Protein AF-A0A7Y5BUB5-F1 (afdb_monomer)

Mean predicted aligned error: 8.86 Å

Nearest PDB structures (foldseek):
  8tn6-assembly1_C  TM=5.078E-01  e=1.560E+00  synthetic construct
  8tn1-assembly1_B  TM=5.077E-01  e=3.309E+00  synthetic construct
  7jh6-assembly4_D  TM=3.419E-01  e=2.005E+00  synthetic construct

Radius of gyration: 22.98 Å; Cα contacts (8 Å, |Δi|>4): 94; chains: 1; bounding box: 42×42×95 Å

Sequence (172 aa):
MSSQPKKLNINKVNLLLDIAVFIAFLFAMDPRSTGIAIHEWLSIAFGAAMIVHLLLHWKWIVTVTTRFFRKIAAKARLNYVLNVLFFIDMTLVIFTGIMISEAALPALGIRLQENFTWRFLHSFTADFSVVILGLHTALHWKWIVDSFKRYLIQPLMPARRMPVTVQKEVQS

Secondary structure (DSSP, 8-state):
---------HHHHHHHHHHHHHHHHHHHT-HHHH-HHHHHHHHHHHHHHHHHHHHHTHHHHHHHHHHHTS---HHHHHHHHHHHHHHHHHHHHHHHHHHT-SSHHHHTT------HHHHHHHHHHHHHHHHHHHHHHHHHHHHHHHHHIIIIIGGGSPP----------S--

Foldseek 3Di:
DDDDPDDDDVVVVLLVLVVVLVVLLVVLLCCVVQPQQRNLVSLVVSVVSVVVNCVSCVVVLVVLVVCCPDDDDPLSVVLNVLVVVLVVLSVQLSVLSVQQRPHPCVVVVHDHDDDPVSVVSNVVSSVVNVVSVVVNCVSCVVVNVVCCCVPPVVVVDDPPPDPPDDPDDDDD

Solvent-accessible surface area (backbone atoms only — not comparable to full-atom values): 10062 Å² total; per-residue (Å²): 134,85,80,73,78,80,80,77,58,63,71,60,52,51,52,51,49,53,52,52,53,52,53,51,48,57,55,44,75,35,40,84,84,57,33,65,59,51,26,46,51,48,42,53,55,48,49,53,50,49,53,53,52,49,62,77,42,39,70,56,53,54,54,53,58,64,46,65,84,43,101,64,58,70,68,60,52,51,55,47,53,53,52,52,52,45,54,52,36,54,50,48,25,50,52,26,45,63,54,52,44,82,46,57,41,48,73,72,73,44,85,69,83,65,49,71,68,41,54,50,50,20,52,53,29,48,58,48,43,55,54,47,50,50,51,53,48,62,77,43,40,70,59,52,54,54,48,46,45,62,70,60,47,52,79,72,48,79,78,80,77,74,80,80,78,81,91,79,87,89,85,130

pLDDT: mean 84.91, std 12.35, range [44.0, 97.88]

Structure (mmCIF, N/CA/C/O backbone):
data_AF-A0A7Y5BUB5-F1
#
_entry.id   AF-A0A7Y5BUB5-F1
#
loop_
_atom_site.group_PDB
_atom_site.id
_atom_site.type_symbol
_atom_site.label_atom_id
_atom_site.label_alt_id
_atom_site.label_comp_id
_atom_site.label_asym_id
_atom_site.label_entity_id
_atom_site.label_seq_id
_atom_site.pdbx_PDB_ins_code
_atom_site.Cartn_x
_atom_site.Cartn_y
_atom_site.Cartn_z
_atom_site.occupancy
_atom_site.B_iso_or_equiv
_atom_site.auth_seq_id
_atom_site.auth_comp_id
_atom_site.auth_asym_id
_atom_site.auth_atom_id
_atom_site.pdbx_PDB_model_num
ATOM 1 N N . MET A 1 1 ? 15.201 -33.162 26.351 1.00 49.72 1 MET A N 1
ATOM 2 C CA . MET A 1 1 ? 14.730 -31.768 26.521 1.00 49.72 1 MET A CA 1
ATOM 3 C C . MET A 1 1 ? 13.962 -31.359 25.274 1.00 49.72 1 MET A C 1
ATOM 5 O O . MET A 1 1 ? 14.582 -31.077 24.260 1.00 49.72 1 MET A O 1
ATOM 9 N N . SER A 1 2 ? 12.629 -31.393 25.305 1.00 52.19 2 SER A N 1
ATOM 10 C CA . SER A 1 2 ? 11.803 -30.874 24.209 1.00 52.19 2 SER A CA 1
ATOM 11 C C . SER A 1 2 ? 11.741 -29.349 24.316 1.00 52.19 2 SER A C 1
ATOM 13 O O . SER A 1 2 ? 11.100 -28.821 25.229 1.00 52.19 2 SER A O 1
ATOM 15 N N . SER A 1 3 ? 12.420 -28.632 23.423 1.00 57.53 3 SER A N 1
ATOM 16 C CA . SER A 1 3 ? 12.234 -27.192 23.263 1.00 57.53 3 SER A CA 1
ATOM 17 C C . SER A 1 3 ? 10.815 -26.948 22.748 1.00 57.53 3 SER A C 1
ATOM 19 O O . SER A 1 3 ? 10.502 -27.189 21.586 1.00 57.53 3 SER A O 1
ATOM 21 N N . GLN A 1 4 ? 9.921 -26.509 23.634 1.00 54.28 4 GLN A N 1
ATOM 22 C CA . GLN A 1 4 ? 8.598 -26.045 23.224 1.00 54.28 4 GLN A CA 1
ATOM 23 C C . GLN A 1 4 ? 8.790 -24.881 22.236 1.00 54.28 4 GLN A C 1
ATOM 25 O O . GLN A 1 4 ? 9.484 -23.916 22.580 1.00 54.28 4 GLN A O 1
ATOM 30 N N . PRO A 1 5 ? 8.233 -24.949 21.013 1.00 59.53 5 PRO A N 1
ATOM 31 C CA . PRO A 1 5 ? 8.406 -23.888 20.036 1.00 59.53 5 PRO A CA 1
ATOM 32 C C . PRO A 1 5 ? 7.829 -22.590 20.605 1.00 59.53 5 PRO A C 1
ATOM 34 O O . PRO A 1 5 ? 6.698 -22.540 21.093 1.00 59.53 5 PRO A O 1
ATOM 37 N N . LYS A 1 6 ? 8.632 -21.525 20.575 1.00 68.75 6 LYS A N 1
ATOM 38 C CA . LYS A 1 6 ? 8.256 -20.208 21.093 1.00 68.75 6 LYS A CA 1
ATOM 39 C C . LYS A 1 6 ? 6.987 -19.729 20.381 1.00 68.75 6 LYS A C 1
ATOM 41 O O . LYS A 1 6 ? 7.024 -19.399 19.198 1.00 68.75 6 LYS A O 1
ATOM 46 N N . LYS A 1 7 ? 5.863 -19.674 21.104 1.00 70.50 7 LYS A N 1
ATOM 47 C CA . LYS A 1 7 ? 4.576 -19.216 20.564 1.00 70.50 7 LYS A CA 1
ATOM 48 C C . LYS A 1 7 ? 4.707 -17.764 20.092 1.00 70.50 7 LYS A C 1
ATOM 50 O O . LYS A 1 7 ? 4.970 -16.866 20.894 1.00 70.50 7 LYS A O 1
ATOM 55 N N . LEU A 1 8 ? 4.550 -17.537 18.790 1.00 77.19 8 LEU A N 1
ATOM 56 C CA . LEU A 1 8 ? 4.627 -16.204 18.195 1.00 77.19 8 LEU A CA 1
ATOM 57 C C . LEU A 1 8 ? 3.476 -15.328 18.708 1.00 77.19 8 LEU A C 1
ATOM 59 O O . LEU A 1 8 ? 2.326 -15.762 18.794 1.00 77.19 8 LEU A O 1
ATOM 63 N N . ASN A 1 9 ? 3.784 -14.078 19.054 1.00 85.00 9 ASN A N 1
ATOM 64 C CA . ASN A 1 9 ? 2.764 -13.108 19.437 1.00 85.00 9 ASN A CA 1
ATOM 65 C C . ASN A 1 9 ? 2.161 -12.501 18.166 1.00 85.00 9 ASN A C 1
ATOM 67 O O . ASN A 1 9 ? 2.762 -11.611 17.567 1.00 85.00 9 ASN A O 1
ATOM 71 N N . ILE A 1 10 ? 0.983 -12.985 17.774 1.00 83.88 10 ILE A N 1
ATOM 72 C CA . ILE A 1 10 ? 0.328 -12.623 16.510 1.00 83.88 10 ILE A CA 1
ATOM 73 C C . ILE A 1 10 ? 0.141 -11.107 16.339 1.00 83.88 10 ILE A C 1
ATOM 75 O O . ILE A 1 10 ? 0.371 -10.582 15.261 1.00 83.88 10 ILE A O 1
ATOM 79 N N . ASN A 1 11 ? -0.153 -10.373 17.417 1.00 82.94 11 ASN A N 1
ATOM 80 C CA . ASN A 1 11 ? -0.333 -8.920 17.345 1.00 82.94 11 ASN A CA 1
ATOM 81 C C . ASN A 1 11 ? 0.983 -8.188 17.054 1.00 82.94 11 ASN A C 1
ATOM 83 O O . ASN A 1 11 ? 0.976 -7.164 16.381 1.00 82.94 11 ASN A O 1
ATOM 87 N N . LYS A 1 12 ? 2.115 -8.713 17.546 1.00 82.88 12 LYS A N 1
ATOM 88 C CA . LYS A 1 12 ? 3.441 -8.172 17.211 1.00 82.88 12 LYS A CA 1
ATOM 89 C C . LYS A 1 12 ? 3.811 -8.468 15.761 1.00 82.88 12 LYS A C 1
ATOM 91 O O . LYS A 1 12 ? 4.390 -7.607 15.115 1.00 82.88 12 LYS A O 1
ATOM 96 N N . VAL A 1 13 ? 3.481 -9.666 15.273 1.00 85.88 13 VAL A N 1
ATOM 97 C CA . VAL A 1 13 ? 3.705 -10.048 13.871 1.00 85.88 13 VAL A CA 1
ATOM 98 C C . VAL A 1 13 ? 2.896 -9.144 12.946 1.00 85.88 13 VAL A C 1
ATOM 100 O O . VAL A 1 13 ? 3.474 -8.582 12.025 1.00 85.88 13 VAL A O 1
ATOM 103 N N . ASN A 1 14 ? 1.612 -8.929 13.240 1.00 84.31 14 ASN A N 1
ATOM 104 C CA . ASN A 1 14 ? 0.758 -8.036 12.458 1.00 84.31 14 ASN A CA 1
ATOM 105 C C . ASN A 1 14 ? 1.303 -6.603 12.457 1.00 84.31 14 ASN A C 1
ATOM 107 O O . ASN A 1 14 ? 1.494 -6.039 11.393 1.00 84.31 14 ASN A O 1
ATOM 111 N N . LEU A 1 15 ? 1.666 -6.053 13.623 1.00 85.75 15 LEU A N 1
ATOM 112 C CA . LEU A 1 15 ? 2.242 -4.705 13.696 1.00 85.75 15 LEU A CA 1
ATOM 113 C C . LEU A 1 15 ? 3.549 -4.579 12.895 1.00 85.75 15 LEU A C 1
ATOM 115 O O . LEU A 1 15 ? 3.769 -3.569 12.235 1.00 85.75 15 LEU A O 1
ATOM 119 N N . LEU A 1 16 ? 4.428 -5.584 12.961 1.00 87.69 16 LEU A N 1
ATOM 120 C CA . LEU A 1 16 ? 5.672 -5.583 12.190 1.00 87.69 16 LEU A CA 1
ATOM 121 C C . LEU A 1 16 ? 5.392 -5.656 10.686 1.00 87.69 16 LEU A C 1
ATOM 123 O O . LEU A 1 16 ? 6.048 -4.963 9.914 1.00 87.69 16 LEU A O 1
ATOM 127 N N . LEU A 1 17 ? 4.422 -6.477 10.286 1.00 88.62 17 LEU A N 1
ATOM 128 C CA . LEU A 1 17 ? 3.989 -6.599 8.901 1.00 88.62 17 LEU A CA 1
ATOM 129 C C . LEU A 1 17 ? 3.387 -5.281 8.397 1.00 88.62 17 LEU A C 1
ATOM 131 O O . LEU A 1 17 ? 3.757 -4.844 7.315 1.00 88.62 17 LEU A O 1
ATOM 135 N N . ASP A 1 18 ? 2.561 -4.603 9.195 1.00 88.31 18 ASP A N 1
ATOM 136 C CA . ASP A 1 18 ? 1.988 -3.294 8.858 1.00 88.31 18 ASP A CA 1
ATOM 137 C C . ASP A 1 18 ? 3.084 -2.239 8.652 1.00 88.31 18 ASP A C 1
ATOM 139 O O . ASP A 1 18 ? 3.059 -1.494 7.673 1.00 88.31 18 ASP A O 1
ATOM 143 N N . ILE A 1 19 ? 4.090 -2.207 9.535 1.00 90.12 19 ILE A N 1
ATOM 144 C CA . ILE A 1 19 ? 5.250 -1.312 9.405 1.00 90.12 19 ILE A CA 1
ATOM 145 C C . ILE A 1 19 ? 6.052 -1.644 8.141 1.00 90.12 19 ILE A C 1
ATOM 147 O O . ILE A 1 19 ? 6.435 -0.736 7.405 1.00 90.12 19 ILE A O 1
ATOM 151 N N . ALA A 1 20 ? 6.303 -2.927 7.874 1.00 91.44 20 ALA A N 1
ATOM 152 C CA . ALA A 1 20 ? 7.052 -3.358 6.698 1.00 91.44 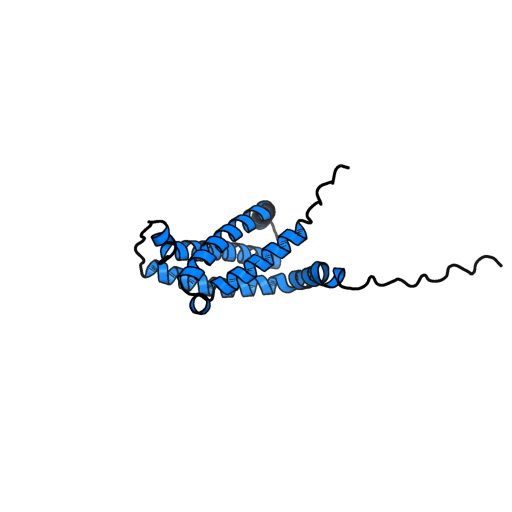20 ALA A CA 1
ATOM 153 C C . ALA A 1 20 ? 6.322 -2.999 5.395 1.00 91.44 20 ALA A C 1
ATOM 155 O O . ALA A 1 20 ? 6.941 -2.456 4.483 1.00 91.44 20 ALA A O 1
ATOM 156 N N . VAL A 1 21 ? 5.008 -3.241 5.327 1.00 91.00 21 VAL A N 1
ATOM 157 C CA . VAL A 1 21 ? 4.155 -2.874 4.187 1.00 91.00 21 VAL A CA 1
ATOM 158 C C . VAL A 1 21 ? 4.132 -1.358 4.000 1.00 91.00 21 VAL A C 1
ATOM 160 O O . VAL A 1 21 ? 4.280 -0.889 2.875 1.00 91.00 21 VAL A O 1
ATOM 163 N N . PHE A 1 22 ? 4.023 -0.582 5.081 1.00 91.94 22 PHE A N 1
ATOM 164 C CA . PHE A 1 22 ? 4.057 0.880 5.012 1.00 91.94 22 PHE A CA 1
ATOM 165 C C . PHE A 1 22 ? 5.391 1.404 4.467 1.00 91.94 22 PHE A C 1
ATOM 167 O O . PHE A 1 22 ? 5.405 2.236 3.566 1.00 91.94 22 PHE A O 1
ATOM 174 N N . ILE A 1 23 ? 6.521 0.889 4.958 1.00 92.50 23 ILE A N 1
ATOM 175 C CA . ILE A 1 23 ? 7.846 1.277 4.457 1.00 92.50 23 ILE A CA 1
ATOM 176 C C . ILE A 1 23 ? 8.002 0.879 2.985 1.00 92.50 23 ILE A C 1
ATOM 178 O O . ILE A 1 23 ? 8.435 1.698 2.178 1.00 92.50 23 ILE A O 1
ATOM 182 N N . ALA A 1 24 ? 7.620 -0.347 2.618 1.00 91.62 24 ALA A N 1
ATOM 183 C CA . ALA A 1 24 ? 7.681 -0.814 1.236 1.00 91.62 24 ALA A CA 1
ATOM 184 C C . ALA A 1 24 ? 6.839 0.063 0.295 1.00 91.62 24 ALA A C 1
ATOM 186 O O . ALA A 1 24 ? 7.304 0.396 -0.791 1.00 91.62 24 ALA A O 1
ATOM 187 N N . PHE A 1 25 ? 5.654 0.496 0.735 1.00 93.12 25 PHE A N 1
ATOM 188 C CA . PHE A 1 25 ? 4.817 1.442 -0.001 1.00 93.12 25 PHE A CA 1
ATOM 189 C C . PHE A 1 25 ? 5.540 2.772 -0.254 1.00 93.12 25 PHE A C 1
ATOM 191 O O . PHE A 1 25 ? 5.534 3.258 -1.381 1.00 93.12 25 PHE A O 1
ATOM 198 N N . LEU A 1 26 ? 6.206 3.344 0.757 1.00 93.12 26 LEU A N 1
ATOM 199 C CA . LEU A 1 26 ? 6.936 4.609 0.597 1.00 93.12 26 LEU A CA 1
ATOM 200 C C . LEU A 1 26 ? 8.042 4.510 -0.459 1.00 93.12 26 LEU A C 1
ATOM 202 O O . LEU A 1 26 ? 8.180 5.410 -1.280 1.00 93.12 26 LEU A O 1
ATOM 206 N N . PHE A 1 27 ? 8.800 3.410 -0.467 1.00 92.75 27 PHE A N 1
ATOM 207 C CA . PHE A 1 27 ? 9.820 3.179 -1.492 1.00 92.75 27 PHE A CA 1
ATOM 208 C C . PHE A 1 27 ? 9.209 2.915 -2.874 1.00 92.75 27 PHE A C 1
ATOM 210 O O . PHE A 1 27 ? 9.739 3.393 -3.874 1.00 92.75 27 PHE A O 1
ATOM 217 N N . ALA A 1 28 ? 8.087 2.192 -2.943 1.00 92.12 28 ALA A N 1
ATOM 218 C CA . ALA A 1 28 ? 7.387 1.940 -4.199 1.00 92.12 28 ALA A CA 1
ATOM 219 C C . ALA A 1 28 ? 6.834 3.234 -4.824 1.00 92.12 28 ALA A C 1
ATOM 221 O O . ALA A 1 28 ? 6.831 3.359 -6.045 1.00 92.12 28 ALA A O 1
ATOM 222 N N . MET A 1 29 ? 6.438 4.215 -4.009 1.00 92.88 29 MET A N 1
ATOM 223 C CA . MET A 1 29 ? 5.920 5.512 -4.467 1.00 92.88 29 MET A CA 1
ATOM 224 C C . MET A 1 29 ? 6.999 6.501 -4.939 1.00 92.88 29 MET A C 1
ATOM 226 O O . MET A 1 29 ? 6.658 7.576 -5.427 1.00 92.88 29 MET A O 1
ATOM 230 N N . ASP A 1 30 ? 8.286 6.150 -4.852 1.00 92.56 30 ASP A N 1
ATOM 231 C CA . ASP A 1 30 ? 9.387 6.959 -5.386 1.00 92.56 30 ASP A CA 1
ATOM 232 C C . ASP A 1 30 ? 10.226 6.186 -6.428 1.00 92.56 30 ASP A C 1
ATOM 234 O O . ASP A 1 30 ? 11.370 5.777 -6.175 1.00 92.56 30 ASP A O 1
ATOM 238 N N . PRO A 1 31 ? 9.679 5.980 -7.643 1.00 89.44 31 PRO A N 1
ATOM 239 C CA . PRO A 1 31 ? 10.398 5.324 -8.733 1.00 89.44 31 PRO A CA 1
ATOM 240 C C . PRO A 1 31 ? 11.599 6.134 -9.238 1.00 89.44 31 PRO A C 1
ATOM 242 O O . PRO A 1 31 ? 12.486 5.566 -9.872 1.00 89.44 31 PRO A O 1
ATOM 245 N N . ARG A 1 32 ? 11.670 7.447 -8.969 1.00 89.31 32 ARG A N 1
ATOM 246 C CA . ARG A 1 32 ? 12.805 8.280 -9.404 1.00 89.31 32 ARG A CA 1
ATOM 247 C C . ARG A 1 32 ? 14.054 7.978 -8.590 1.00 89.31 32 ARG A C 1
ATOM 249 O O . ARG A 1 32 ? 15.140 7.928 -9.157 1.00 89.31 32 ARG A O 1
ATOM 256 N N . SER A 1 33 ? 13.889 7.752 -7.290 1.00 88.31 33 SER A N 1
ATOM 257 C CA . SER A 1 33 ? 14.998 7.392 -6.405 1.00 88.31 33 SER A CA 1
ATOM 258 C C . SER A 1 33 ? 15.377 5.915 -6.496 1.00 88.31 33 SER A C 1
ATOM 260 O O . SER A 1 33 ? 16.548 5.577 -6.347 1.00 88.31 33 SER A O 1
ATOM 262 N N . THR A 1 34 ? 14.410 5.024 -6.737 1.00 90.19 34 THR A N 1
ATOM 263 C CA . THR A 1 34 ? 14.658 3.570 -6.801 1.00 90.19 34 THR A CA 1
ATOM 264 C C . THR A 1 34 ? 15.047 3.077 -8.197 1.00 90.19 34 THR A C 1
ATOM 266 O O . THR A 1 34 ? 15.788 2.105 -8.317 1.00 90.19 34 THR A O 1
ATOM 269 N N . GLY A 1 35 ? 14.603 3.753 -9.258 1.00 93.38 35 GLY A N 1
ATOM 270 C CA . GLY A 1 35 ? 14.738 3.300 -10.641 1.00 93.38 35 GLY A CA 1
ATOM 271 C C . GLY A 1 35 ? 13.644 2.305 -11.046 1.00 93.38 35 GLY A C 1
ATOM 272 O O . GLY A 1 35 ? 13.134 1.543 -10.227 1.00 93.38 35 GLY A O 1
ATOM 273 N N . ILE A 1 36 ? 13.303 2.288 -12.340 1.00 92.19 36 ILE A N 1
ATOM 274 C CA . ILE A 1 36 ? 12.142 1.555 -12.890 1.00 92.19 36 ILE A CA 1
ATOM 275 C C . ILE A 1 36 ? 12.203 0.056 -12.570 1.00 92.19 36 ILE A C 1
ATOM 277 O O . ILE A 1 36 ? 11.244 -0.509 -12.052 1.00 92.19 36 ILE A O 1
ATOM 281 N N . ALA A 1 37 ? 13.353 -0.587 -12.793 1.00 93.06 37 ALA A N 1
ATOM 282 C CA . ALA A 1 37 ? 13.493 -2.020 -12.540 1.00 93.06 37 ALA A CA 1
ATOM 283 C C . ALA A 1 37 ? 13.269 -2.383 -11.061 1.00 93.06 37 ALA A C 1
ATOM 285 O O . ALA A 1 37 ? 12.570 -3.349 -10.761 1.00 93.06 37 ALA A O 1
ATOM 286 N N . ILE A 1 38 ? 13.835 -1.606 -10.129 1.00 93.94 38 ILE A N 1
ATOM 287 C CA . ILE A 1 38 ? 13.659 -1.850 -8.691 1.00 93.94 38 ILE A CA 1
ATOM 288 C C . ILE A 1 38 ? 12.216 -1.562 -8.286 1.00 93.94 38 ILE A C 1
ATOM 290 O O . ILE A 1 38 ? 11.634 -2.368 -7.566 1.00 93.94 38 ILE A O 1
ATOM 294 N N . HIS A 1 39 ? 11.627 -0.466 -8.772 1.00 95.31 39 HIS A N 1
ATOM 295 C CA . HIS A 1 39 ? 10.228 -0.125 -8.530 1.00 95.31 39 HIS A CA 1
ATOM 296 C C . HIS A 1 39 ? 9.286 -1.267 -8.931 1.00 95.31 39 HIS A C 1
ATOM 298 O O . HIS A 1 39 ? 8.420 -1.640 -8.143 1.00 95.31 39 HIS A O 1
ATOM 304 N N . GLU A 1 40 ? 9.469 -1.870 -10.106 1.00 94.31 40 GLU A N 1
ATOM 305 C CA . GLU A 1 40 ? 8.601 -2.952 -10.577 1.00 94.31 40 GLU A CA 1
ATOM 306 C C . GLU A 1 40 ? 8.729 -4.221 -9.727 1.00 94.31 40 GLU A C 1
ATOM 308 O O . GLU A 1 40 ? 7.723 -4.761 -9.264 1.00 94.31 40 GLU A O 1
ATOM 313 N N . TRP A 1 41 ? 9.955 -4.677 -9.447 1.00 95.19 41 TRP A N 1
ATOM 314 C CA . TRP A 1 41 ? 10.174 -5.851 -8.593 1.00 95.19 41 TRP A CA 1
ATOM 315 C C . TRP A 1 41 ? 9.693 -5.622 -7.159 1.00 95.19 41 TRP A C 1
ATOM 317 O O . TRP A 1 41 ? 9.062 -6.503 -6.566 1.00 95.19 41 TRP A O 1
ATOM 327 N N . LEU A 1 42 ? 9.948 -4.433 -6.612 1.00 94.00 42 LEU A N 1
ATOM 328 C CA . LEU A 1 42 ? 9.459 -4.030 -5.300 1.00 94.00 42 LEU A CA 1
ATOM 329 C C . LEU A 1 42 ? 7.929 -4.001 -5.274 1.00 94.00 42 LEU A C 1
ATOM 331 O O . LEU A 1 42 ? 7.341 -4.491 -4.316 1.00 94.00 42 LEU A O 1
ATOM 335 N N . SER A 1 43 ? 7.287 -3.498 -6.328 1.00 92.69 43 SER A N 1
ATOM 336 C CA . SER A 1 43 ? 5.826 -3.434 -6.444 1.00 92.69 43 SER A CA 1
ATOM 337 C C . SER A 1 43 ? 5.191 -4.820 -6.551 1.00 92.69 43 SER A C 1
ATOM 339 O O . SER A 1 43 ? 4.159 -5.069 -5.928 1.00 92.69 43 SER A O 1
ATOM 341 N N . ILE A 1 44 ? 5.825 -5.764 -7.256 1.00 93.25 44 ILE A N 1
ATOM 342 C CA . ILE A 1 44 ? 5.385 -7.168 -7.300 1.00 93.25 44 ILE A CA 1
ATOM 343 C C . ILE A 1 44 ? 5.497 -7.809 -5.910 1.00 93.25 44 ILE A C 1
ATOM 345 O O . ILE A 1 44 ? 4.541 -8.424 -5.428 1.00 93.25 44 ILE A O 1
ATOM 349 N N . ALA A 1 45 ? 6.639 -7.640 -5.236 1.00 93.44 45 ALA A N 1
ATOM 350 C CA . ALA A 1 45 ? 6.845 -8.155 -3.883 1.00 93.44 45 ALA A CA 1
ATOM 351 C C . ALA A 1 45 ? 5.858 -7.533 -2.880 1.00 93.44 45 ALA A C 1
ATOM 353 O O . ALA A 1 45 ? 5.283 -8.234 -2.045 1.00 93.44 45 ALA A O 1
ATOM 354 N N . PHE A 1 46 ? 5.612 -6.230 -3.000 1.00 92.50 46 PHE A N 1
ATOM 355 C CA . PHE A 1 46 ? 4.616 -5.503 -2.227 1.00 92.50 46 PHE A CA 1
ATOM 356 C C . PHE A 1 46 ? 3.200 -6.034 -2.490 1.00 92.50 46 PHE A C 1
ATOM 358 O O . PHE A 1 46 ? 2.453 -6.266 -1.541 1.00 92.50 46 PHE A O 1
ATOM 365 N N . GLY A 1 47 ? 2.838 -6.313 -3.746 1.00 91.81 47 GLY A N 1
ATOM 366 C CA . GLY A 1 47 ? 1.551 -6.917 -4.090 1.00 91.81 47 GLY A CA 1
ATOM 367 C C . GLY A 1 47 ? 1.357 -8.291 -3.444 1.00 91.81 47 GLY A C 1
ATOM 368 O O . GLY A 1 47 ? 0.304 -8.559 -2.863 1.00 91.81 47 GLY A O 1
ATOM 369 N N . A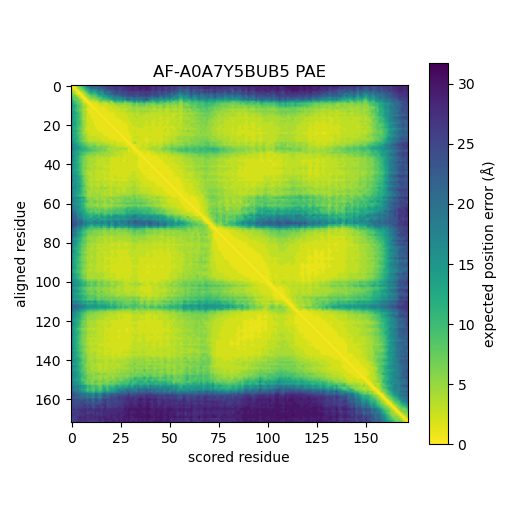LA A 1 48 ? 2.395 -9.131 -3.435 1.00 91.06 48 ALA A N 1
ATOM 370 C CA . ALA A 1 48 ? 2.371 -10.403 -2.714 1.00 91.06 48 ALA A CA 1
ATOM 371 C C . ALA A 1 48 ? 2.212 -10.206 -1.193 1.00 91.06 48 ALA A C 1
ATOM 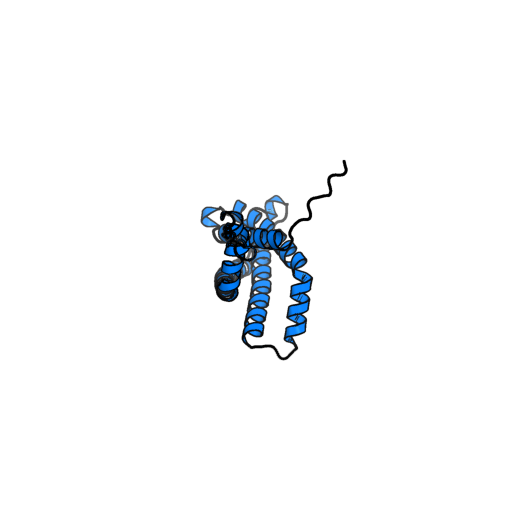373 O O . ALA A 1 48 ? 1.396 -10.882 -0.561 1.00 91.06 48 ALA A O 1
ATOM 374 N N . ALA A 1 49 ? 2.937 -9.251 -0.601 1.00 89.75 49 ALA A N 1
ATOM 375 C CA . ALA A 1 49 ? 2.807 -8.910 0.816 1.00 89.75 49 ALA A CA 1
ATOM 376 C C . ALA A 1 49 ? 1.396 -8.404 1.165 1.00 89.75 49 ALA A C 1
ATOM 378 O O . ALA A 1 49 ? 0.858 -8.765 2.213 1.00 89.75 49 ALA A O 1
ATOM 379 N N . MET A 1 50 ? 0.764 -7.638 0.272 1.00 88.56 50 MET A N 1
ATOM 380 C CA . MET A 1 50 ? -0.609 -7.160 0.433 1.00 88.56 50 MET A CA 1
ATOM 381 C C . MET A 1 50 ? -1.617 -8.315 0.427 1.00 88.56 50 MET A C 1
ATOM 383 O O . MET A 1 50 ? -2.509 -8.358 1.272 1.00 88.56 50 MET A O 1
ATOM 387 N N . ILE A 1 51 ? -1.450 -9.305 -0.457 1.00 89.19 51 ILE A N 1
ATOM 388 C CA . ILE A 1 51 ? -2.281 -10.520 -0.448 1.00 89.19 51 ILE A CA 1
ATOM 389 C C . ILE A 1 51 ? -2.151 -11.241 0.898 1.00 89.19 51 ILE A C 1
ATOM 391 O O . ILE A 1 51 ? -3.161 -11.585 1.515 1.00 89.19 51 ILE A O 1
ATOM 395 N N . VAL A 1 52 ? -0.923 -11.431 1.392 1.00 88.06 52 VAL A N 1
ATOM 396 C CA . VAL A 1 52 ? -0.682 -12.059 2.702 1.00 88.06 52 VAL A CA 1
ATOM 397 C C . VAL A 1 52 ? -1.344 -11.257 3.825 1.00 88.06 52 VAL A C 1
ATOM 399 O O . VAL A 1 52 ? -2.039 -11.845 4.655 1.00 88.06 52 VAL A O 1
ATOM 402 N N . HIS A 1 53 ? -1.189 -9.931 3.833 1.00 85.50 53 HIS A N 1
ATOM 403 C CA . HIS A 1 53 ? -1.845 -9.038 4.790 1.00 85.50 53 HIS A CA 1
ATOM 404 C C . HIS A 1 53 ? -3.369 -9.258 4.793 1.00 85.50 53 HIS A C 1
ATOM 406 O O . HIS A 1 53 ? -3.969 -9.538 5.831 1.00 85.50 53 HIS A O 1
ATOM 412 N N . LEU A 1 54 ? -4.006 -9.235 3.623 1.00 85.44 54 LEU A N 1
ATOM 413 C CA . LEU A 1 54 ? -5.454 -9.409 3.495 1.00 85.44 54 LEU A CA 1
ATOM 414 C C . LEU A 1 54 ? -5.933 -10.785 3.964 1.00 85.44 54 LEU A C 1
ATOM 416 O O . LEU A 1 54 ? -6.959 -10.877 4.640 1.00 85.44 54 LEU A O 1
ATOM 420 N N . LEU A 1 55 ? -5.190 -11.851 3.656 1.00 87.44 55 LEU A N 1
ATOM 421 C CA . LEU A 1 55 ? -5.514 -13.209 4.100 1.00 87.44 55 LEU A CA 1
ATOM 422 C C . LEU A 1 55 ? -5.422 -13.346 5.625 1.00 87.44 55 LEU A C 1
ATOM 424 O O . LEU A 1 55 ? -6.320 -13.921 6.247 1.00 87.44 55 LEU A O 1
ATOM 428 N N . LEU A 1 56 ? -4.390 -12.769 6.249 1.00 84.81 56 LEU A N 1
ATOM 429 C CA . LEU A 1 56 ? -4.251 -12.739 7.711 1.00 84.81 56 LEU A CA 1
ATOM 430 C C . LEU A 1 56 ? -5.404 -11.976 8.376 1.00 84.81 56 LEU A C 1
ATOM 432 O O . LEU A 1 56 ? -5.873 -12.357 9.453 1.00 84.81 56 LEU A O 1
ATOM 436 N N . HIS A 1 57 ? -5.906 -10.940 7.707 1.00 83.56 57 HIS A N 1
ATOM 437 C CA . HIS A 1 57 ? -7.007 -10.112 8.183 1.00 83.56 57 HIS A CA 1
ATOM 438 C C . HIS A 1 57 ? -8.389 -10.537 7.648 1.00 83.56 57 HIS A C 1
ATOM 440 O O . HIS A 1 57 ? -9.391 -9.893 7.967 1.00 83.56 57 HIS A O 1
ATOM 446 N N . TRP A 1 58 ? -8.506 -11.668 6.940 1.00 85.19 58 TRP A N 1
ATOM 447 C CA . TRP A 1 58 ? -9.737 -12.085 6.250 1.00 85.19 58 TRP A CA 1
ATOM 448 C C . TRP A 1 58 ? -10.964 -12.172 7.165 1.00 85.19 58 TRP A C 1
ATOM 450 O O . TRP A 1 58 ? -12.035 -11.651 6.853 1.00 85.19 58 TRP A O 1
ATOM 460 N N . LYS A 1 59 ? -10.811 -12.767 8.357 1.00 84.88 59 LYS A N 1
ATOM 461 C CA . LYS A 1 59 ? -11.902 -12.850 9.348 1.00 84.88 59 LYS A CA 1
ATOM 462 C C . LYS A 1 59 ? -12.402 -11.469 9.772 1.00 84.88 59 LYS A C 1
ATOM 464 O O . LYS A 1 59 ? -13.604 -11.281 9.970 1.00 84.88 59 LYS A O 1
ATOM 469 N N . TRP A 1 60 ? -11.489 -10.511 9.921 1.00 81.38 60 TRP A N 1
ATOM 470 C CA . TRP A 1 60 ? -11.842 -9.130 10.229 1.00 81.38 60 TRP A CA 1
ATOM 471 C C . TRP A 1 60 ? -12.582 -8.492 9.049 1.00 81.38 60 TRP A C 1
ATOM 473 O O . TRP A 1 60 ? -13.655 -7.939 9.272 1.00 81.38 60 TRP A O 1
ATOM 483 N N . ILE A 1 61 ? -12.115 -8.676 7.809 1.00 80.44 61 ILE A N 1
ATOM 484 C CA . ILE A 1 61 ? -12.779 -8.166 6.593 1.00 80.44 61 ILE A CA 1
ATOM 485 C C . ILE A 1 61 ? -14.232 -8.658 6.510 1.00 80.44 61 ILE A C 1
ATOM 487 O O . ILE A 1 61 ? -15.154 -7.850 6.368 1.00 80.44 61 ILE A O 1
ATOM 491 N N . VAL A 1 62 ? -14.466 -9.964 6.679 1.00 83.81 62 VAL A N 1
ATOM 492 C CA . VAL A 1 62 ? -15.817 -10.559 6.670 1.00 83.81 62 VAL A CA 1
ATOM 493 C C . VAL A 1 62 ? -16.676 -10.000 7.810 1.00 83.81 62 VAL A C 1
ATOM 495 O O . VAL A 1 62 ? -17.836 -9.629 7.610 1.00 83.81 62 VAL A O 1
ATOM 498 N N . THR A 1 63 ? -16.111 -9.881 9.013 1.00 80.25 63 THR A N 1
ATOM 499 C CA . THR A 1 63 ? -16.828 -9.346 10.183 1.00 80.25 63 THR A CA 1
ATOM 500 C C . THR A 1 63 ? -17.226 -7.884 9.990 1.00 80.25 63 THR A C 1
ATOM 502 O O . THR A 1 63 ? -18.327 -7.484 10.363 1.00 80.25 63 THR A O 1
ATOM 505 N N . VAL A 1 64 ? -16.346 -7.062 9.421 1.00 70.25 64 VAL A N 1
ATOM 506 C CA . VAL A 1 64 ? -16.630 -5.644 9.190 1.00 70.25 64 VAL A CA 1
ATOM 507 C C . VAL A 1 64 ? -17.639 -5.479 8.046 1.00 70.25 64 VAL A C 1
ATOM 509 O O . VAL A 1 64 ? -18.590 -4.713 8.194 1.00 70.25 64 VAL A O 1
ATOM 512 N N . THR A 1 65 ? -17.517 -6.263 6.971 1.00 76.25 65 THR A N 1
ATOM 513 C CA . THR A 1 65 ? -18.446 -6.246 5.824 1.00 76.25 65 THR A CA 1
ATOM 514 C C . THR A 1 65 ? -19.863 -6.648 6.228 1.00 76.25 65 THR A C 1
ATOM 516 O O . THR A 1 65 ? -20.831 -5.975 5.893 1.00 76.25 65 THR A O 1
ATOM 519 N N . THR A 1 66 ? -20.013 -7.698 7.033 1.00 78.00 66 THR A N 1
ATOM 520 C CA . THR A 1 66 ? -21.333 -8.130 7.530 1.00 78.00 66 THR A CA 1
ATOM 521 C C . THR A 1 66 ? -21.962 -7.130 8.505 1.00 78.00 66 THR A C 1
ATOM 523 O O . THR A 1 66 ? -23.185 -6.989 8.552 1.00 78.00 66 THR A O 1
ATOM 526 N N . ARG A 1 67 ? -21.149 -6.393 9.275 1.00 70.25 67 ARG A N 1
ATOM 527 C CA . ARG A 1 67 ? -21.627 -5.333 10.179 1.00 70.25 67 ARG A CA 1
ATOM 528 C C . ARG A 1 67 ? -22.060 -4.064 9.449 1.00 70.25 67 ARG A C 1
ATOM 530 O O . ARG A 1 67 ? -22.839 -3.312 10.024 1.00 70.25 67 ARG A O 1
ATOM 537 N N . PHE A 1 68 ? -21.617 -3.842 8.213 1.00 68.19 68 PHE A N 1
ATOM 538 C CA . PHE A 1 68 ? -22.032 -2.692 7.407 1.00 68.19 68 PHE A CA 1
ATOM 539 C C . PHE A 1 68 ? -23.547 -2.653 7.158 1.00 68.19 68 PHE A C 1
ATOM 541 O O . PHE A 1 68 ? -24.147 -1.583 7.171 1.00 68.19 68 PHE A O 1
ATOM 548 N N . PHE A 1 69 ? -24.183 -3.820 7.017 1.00 68.81 69 PHE A N 1
ATOM 549 C CA . PHE A 1 69 ? -25.634 -3.939 6.832 1.00 68.81 69 PHE A CA 1
ATOM 550 C C . PHE A 1 69 ? -26.444 -3.762 8.129 1.00 68.81 69 PHE A C 1
ATOM 552 O O . PHE A 1 69 ? -27.670 -3.853 8.117 1.00 68.81 69 PHE A O 1
ATOM 559 N N . ARG A 1 70 ? -25.784 -3.508 9.267 1.00 74.38 70 ARG A N 1
ATOM 560 C CA . ARG A 1 70 ? -26.430 -3.229 10.558 1.00 74.38 70 ARG A CA 1
ATOM 561 C C . ARG A 1 70 ? -26.374 -1.732 10.870 1.00 74.38 70 ARG A C 1
ATOM 563 O O . ARG A 1 70 ? -25.537 -1.004 10.345 1.00 74.38 70 ARG A O 1
ATOM 570 N N . LYS A 1 71 ? -27.234 -1.260 11.781 1.00 72.69 71 LYS A N 1
ATOM 571 C CA . LYS A 1 71 ? -27.152 0.112 12.314 1.00 72.69 71 LYS A CA 1
ATOM 572 C C . LYS A 1 71 ? -25.837 0.284 13.092 1.00 72.69 71 LYS A C 1
ATOM 574 O O . LYS A 1 71 ? -25.733 -0.162 14.232 1.00 72.69 71 LYS A O 1
ATOM 579 N N . ILE A 1 72 ? -24.836 0.904 12.467 1.00 77.31 72 ILE A N 1
ATOM 580 C CA . ILE A 1 72 ? -23.524 1.209 13.059 1.00 77.31 72 ILE A CA 1
ATOM 581 C C . ILE A 1 72 ? -23.318 2.719 13.200 1.00 77.31 72 ILE A C 1
ATOM 583 O O . ILE A 1 72 ? -23.897 3.511 12.457 1.00 77.31 72 ILE A O 1
ATOM 587 N N . ALA A 1 73 ? -22.470 3.122 14.148 1.00 84.50 73 ALA A N 1
ATOM 588 C CA . ALA A 1 73 ? -22.090 4.521 14.329 1.00 84.50 73 ALA A CA 1
ATOM 589 C C . ALA A 1 73 ? -21.436 5.097 13.057 1.00 84.50 73 ALA A C 1
ATOM 591 O O . ALA A 1 73 ? -20.682 4.401 12.373 1.00 84.50 73 ALA A O 1
ATOM 592 N N . ALA A 1 74 ? -21.656 6.387 12.778 1.00 85.19 74 ALA A N 1
ATOM 593 C CA . ALA A 1 74 ? -21.150 7.061 11.575 1.00 85.19 74 ALA A CA 1
ATOM 594 C C . ALA A 1 74 ? -19.628 6.905 11.384 1.00 85.19 74 ALA A C 1
ATOM 596 O O . ALA A 1 74 ? -19.171 6.618 10.280 1.00 85.19 74 ALA A O 1
ATOM 597 N N . LYS A 1 75 ? -18.849 6.981 12.473 1.00 85.25 75 LYS A N 1
ATOM 598 C CA . LYS A 1 75 ? -17.395 6.747 12.450 1.00 85.25 75 LYS A CA 1
ATOM 599 C C . LYS A 1 75 ? -17.033 5.344 11.953 1.00 85.25 75 LYS A C 1
ATOM 601 O O . LYS A 1 75 ? -16.133 5.196 11.140 1.00 85.25 75 LYS A O 1
ATOM 606 N N . ALA A 1 76 ? -17.751 4.312 12.397 1.00 83.81 76 ALA A N 1
ATOM 607 C CA . ALA A 1 76 ? -17.503 2.943 11.945 1.00 83.81 76 ALA A CA 1
ATOM 608 C C . ALA A 1 76 ? -17.816 2.774 10.449 1.00 83.81 76 ALA A C 1
ATOM 610 O O . ALA A 1 76 ? -17.106 2.050 9.754 1.00 83.81 76 ALA A O 1
ATOM 611 N N . ARG A 1 77 ? -18.839 3.479 9.944 1.00 85.25 77 ARG A N 1
ATOM 612 C CA . ARG A 1 77 ? -19.180 3.494 8.517 1.00 85.25 77 ARG A CA 1
ATOM 613 C C . ARG A 1 77 ? -18.107 4.190 7.680 1.00 85.25 77 ARG A C 1
ATOM 615 O O . ARG A 1 77 ? -17.717 3.642 6.657 1.00 85.25 77 ARG A O 1
ATOM 622 N N . LEU A 1 78 ? -17.605 5.342 8.132 1.00 89.19 78 LEU A N 1
ATOM 623 C CA . LEU A 1 78 ? -16.509 6.054 7.470 1.00 89.19 78 LEU A CA 1
ATOM 624 C C . LEU A 1 78 ? -15.243 5.193 7.401 1.00 89.19 78 LEU A C 1
ATOM 626 O O . LEU A 1 78 ? -14.690 5.025 6.320 1.00 89.19 78 LEU A O 1
ATOM 630 N N . ASN A 1 79 ? -14.834 4.591 8.525 1.00 88.00 79 ASN A N 1
ATOM 631 C CA . ASN A 1 79 ? -13.688 3.680 8.560 1.00 88.00 79 ASN A CA 1
ATOM 632 C C . ASN A 1 79 ? -13.856 2.533 7.555 1.00 88.00 79 ASN A C 1
ATOM 634 O O . ASN A 1 79 ? -12.913 2.176 6.859 1.00 88.00 79 ASN A O 1
ATOM 638 N N . TYR A 1 80 ? -15.055 1.951 7.477 1.00 84.88 80 TYR A N 1
ATOM 639 C CA . TYR A 1 80 ? -15.321 0.867 6.541 1.00 84.88 80 TYR A CA 1
ATOM 640 C C . TYR A 1 80 ? -15.209 1.312 5.083 1.00 84.88 80 TYR A C 1
ATOM 642 O O . TYR A 1 80 ? -14.485 0.680 4.321 1.00 84.88 80 TYR A O 1
ATOM 650 N N . VAL A 1 81 ? -15.888 2.400 4.708 1.00 89.19 81 VAL A N 1
ATOM 651 C CA . VAL A 1 81 ? -15.854 2.925 3.335 1.00 89.19 81 VAL A CA 1
ATOM 652 C C . VAL A 1 81 ? -14.423 3.256 2.929 1.00 89.19 81 VAL A C 1
ATOM 654 O O . VAL A 1 81 ? -13.996 2.845 1.857 1.00 89.19 81 VAL A O 1
ATOM 657 N N . LEU A 1 82 ? -13.661 3.917 3.804 1.00 92.44 82 LEU A N 1
ATOM 658 C CA . LEU A 1 82 ? -12.264 4.243 3.538 1.00 92.44 82 LEU A CA 1
ATOM 659 C C . LEU A 1 82 ? -11.411 2.985 3.331 1.00 92.44 82 LEU A C 1
ATOM 661 O O . LEU A 1 82 ? -10.630 2.939 2.392 1.00 92.44 82 LEU A O 1
ATOM 665 N N . ASN A 1 83 ? -11.590 1.947 4.153 1.00 89.38 83 ASN A N 1
ATOM 666 C CA . ASN A 1 83 ? -10.845 0.693 4.006 1.00 89.38 83 ASN A CA 1
ATOM 667 C C . ASN A 1 83 ? -11.200 -0.056 2.715 1.00 89.38 83 ASN A C 1
ATOM 669 O O . ASN A 1 83 ? -10.318 -0.630 2.084 1.00 89.38 83 ASN A O 1
ATOM 673 N N . VAL A 1 84 ? -12.474 -0.051 2.314 1.00 87.19 84 VAL A N 1
ATOM 674 C CA . VAL A 1 84 ? -12.911 -0.665 1.051 1.00 87.19 84 VAL A CA 1
ATOM 675 C C . VAL A 1 84 ? -12.354 0.105 -0.142 1.00 87.19 84 VAL A C 1
ATOM 677 O O . VAL A 1 84 ? -11.814 -0.513 -1.054 1.00 87.19 84 VAL A O 1
ATOM 680 N N . LEU A 1 85 ? -12.441 1.439 -0.122 1.00 92.62 85 LEU A N 1
ATOM 681 C CA . LEU A 1 85 ? -11.846 2.282 -1.158 1.00 92.62 85 LEU A CA 1
ATOM 682 C C . LEU A 1 85 ? -10.341 2.054 -1.249 1.00 92.62 85 LEU A C 1
ATOM 684 O O . LEU A 1 85 ? -9.834 1.878 -2.349 1.00 92.62 85 LEU A O 1
ATOM 688 N N . PHE A 1 86 ? -9.654 1.973 -0.107 1.00 93.00 86 PHE A N 1
ATOM 689 C CA . PHE A 1 86 ? -8.220 1.726 -0.094 1.00 93.00 86 PHE A CA 1
ATOM 690 C C . PHE A 1 86 ? -7.873 0.361 -0.680 1.00 93.00 86 PHE A C 1
ATOM 692 O O . PHE A 1 86 ? -6.967 0.248 -1.491 1.00 93.00 86 PHE A O 1
ATOM 699 N N . PHE A 1 87 ? -8.629 -0.680 -0.329 1.00 89.44 87 PHE A N 1
ATOM 700 C CA . PHE A 1 87 ? -8.430 -2.011 -0.892 1.00 89.44 87 PHE A CA 1
ATOM 701 C C . PHE A 1 87 ? -8.623 -2.042 -2.419 1.00 89.44 87 PHE A C 1
ATOM 703 O O . PHE A 1 87 ? -7.814 -2.644 -3.130 1.00 89.44 87 PHE A O 1
ATOM 710 N N . ILE A 1 88 ? -9.674 -1.390 -2.926 1.00 90.94 88 ILE A N 1
ATOM 711 C CA . ILE A 1 88 ? -9.940 -1.296 -4.368 1.00 90.94 88 ILE A CA 1
ATOM 712 C C . ILE A 1 88 ? -8.801 -0.551 -5.063 1.00 90.94 88 ILE A C 1
ATOM 714 O O . ILE A 1 88 ? -8.247 -1.059 -6.033 1.00 90.94 88 ILE A O 1
ATOM 718 N N . ASP A 1 89 ? -8.431 0.616 -4.548 1.00 96.00 89 ASP A N 1
ATOM 719 C CA . ASP A 1 89 ? -7.378 1.452 -5.113 1.00 96.00 89 ASP A CA 1
ATOM 720 C C . ASP A 1 89 ? -6.017 0.740 -5.122 1.00 96.00 89 ASP A C 1
ATOM 722 O O . ASP A 1 89 ? -5.370 0.657 -6.163 1.00 96.00 89 ASP A O 1
ATOM 726 N N . MET A 1 90 ? -5.648 0.081 -4.017 1.00 93.50 90 MET A N 1
ATOM 727 C CA . MET A 1 90 ? -4.434 -0.735 -3.948 1.00 93.50 90 MET A CA 1
ATOM 728 C C . MET A 1 90 ? -4.432 -1.871 -4.976 1.00 93.50 90 MET A C 1
ATOM 730 O O . MET A 1 90 ? -3.404 -2.166 -5.583 1.00 93.50 90 MET A O 1
ATOM 734 N N . THR A 1 91 ? -5.582 -2.506 -5.204 1.00 91.56 91 THR A N 1
ATOM 735 C CA . THR A 1 91 ? -5.707 -3.547 -6.232 1.00 91.56 91 THR A CA 1
ATOM 736 C C . THR A 1 91 ? -5.502 -2.959 -7.627 1.00 91.56 91 THR A C 1
ATOM 738 O O . THR A 1 91 ? -4.785 -3.543 -8.439 1.00 91.56 91 THR A O 1
ATOM 741 N N . LEU A 1 92 ? -6.096 -1.795 -7.900 1.00 95.56 92 LEU A N 1
ATOM 742 C CA . LEU A 1 92 ? -5.980 -1.121 -9.188 1.00 95.56 92 LEU A CA 1
ATOM 743 C C . LEU A 1 92 ? -4.553 -0.640 -9.459 1.00 95.56 92 LEU A C 1
ATOM 745 O O . LEU A 1 92 ? -4.052 -0.895 -10.552 1.00 95.56 92 LEU A O 1
ATOM 749 N N . VAL A 1 93 ? -3.874 -0.005 -8.499 1.00 96.88 93 VAL A N 1
ATOM 750 C CA . VAL A 1 93 ? -2.505 0.500 -8.706 1.00 96.88 93 VAL A CA 1
ATOM 751 C C . VAL A 1 93 ? -1.513 -0.642 -8.942 1.00 96.88 93 VAL A C 1
ATOM 753 O O . VAL A 1 93 ? -0.692 -0.554 -9.854 1.00 96.88 93 VAL A O 1
ATOM 756 N N . ILE A 1 94 ? -1.638 -1.760 -8.211 1.00 94.69 94 ILE A N 1
ATOM 757 C CA . ILE A 1 94 ? -0.804 -2.955 -8.426 1.00 94.69 94 ILE A CA 1
ATOM 758 C C . ILE A 1 94 ? -1.089 -3.557 -9.804 1.00 94.69 94 ILE A C 1
ATOM 760 O O . ILE A 1 94 ? -0.165 -3.835 -10.566 1.00 94.69 94 ILE A O 1
ATOM 764 N N . PHE A 1 95 ? -2.367 -3.753 -10.140 1.00 94.06 95 PHE A N 1
ATOM 765 C CA . PHE A 1 95 ? -2.759 -4.362 -11.408 1.00 94.06 95 PHE A CA 1
ATOM 766 C C . PHE A 1 95 ? -2.305 -3.523 -12.604 1.00 94.06 95 PHE A C 1
ATOM 768 O O . PHE A 1 95 ? -1.678 -4.034 -13.527 1.00 94.06 95 PHE A O 1
ATOM 775 N N . THR A 1 96 ? -2.580 -2.222 -12.575 1.00 95.81 96 THR A N 1
ATOM 776 C CA . THR A 1 96 ? -2.178 -1.297 -13.641 1.00 95.81 96 THR A CA 1
ATOM 777 C C . THR A 1 96 ? -0.659 -1.159 -13.732 1.00 95.81 96 THR A C 1
ATOM 779 O O . THR A 1 96 ? -0.151 -1.076 -14.844 1.00 95.81 96 THR A O 1
ATOM 782 N N . GLY A 1 97 ? 0.068 -1.238 -12.609 1.00 94.31 97 GLY A N 1
ATOM 783 C CA . GLY A 1 97 ? 1.535 -1.273 -12.577 1.00 94.31 97 GLY A CA 1
ATOM 784 C C . GLY A 1 97 ? 2.112 -2.499 -13.288 1.00 94.31 97 GLY A C 1
ATOM 785 O O . GLY A 1 97 ? 3.041 -2.381 -14.082 1.00 94.31 97 GLY A O 1
ATOM 786 N N . ILE A 1 98 ? 1.504 -3.673 -13.087 1.00 93.75 98 ILE A N 1
ATOM 787 C CA . ILE A 1 98 ? 1.857 -4.894 -13.827 1.00 93.75 98 ILE A CA 1
ATOM 788 C C . ILE A 1 98 ? 1.595 -4.712 -15.329 1.00 93.75 98 ILE A C 1
ATOM 790 O O . ILE A 1 98 ? 2.423 -5.108 -16.147 1.00 93.75 98 ILE A O 1
ATOM 794 N N . MET A 1 99 ? 0.475 -4.086 -15.704 1.00 94.25 99 MET A N 1
ATOM 795 C CA . MET A 1 99 ? 0.108 -3.867 -17.111 1.00 94.25 99 MET A CA 1
ATOM 796 C C . MET A 1 99 ? 1.052 -2.915 -17.861 1.00 94.25 99 MET A C 1
ATOM 798 O O . MET A 1 99 ? 1.136 -3.011 -19.085 1.00 94.25 99 MET A O 1
ATOM 802 N N . ILE A 1 100 ? 1.750 -2.018 -17.156 1.00 94.06 100 ILE A N 1
ATOM 803 C CA . ILE A 1 100 ? 2.735 -1.085 -17.736 1.00 94.06 100 ILE A CA 1
ATOM 804 C C . ILE A 1 100 ? 4.192 -1.492 -17.477 1.00 94.06 100 ILE A C 1
ATOM 806 O O . ILE A 1 100 ? 5.080 -0.674 -17.676 1.00 94.06 100 ILE A O 1
ATOM 810 N N . SER A 1 101 ? 4.446 -2.716 -17.003 1.00 93.00 101 SER A N 1
ATOM 811 C CA . SER A 1 101 ? 5.798 -3.168 -16.653 1.00 93.00 101 SER A CA 1
ATOM 812 C C . SER A 1 101 ? 6.7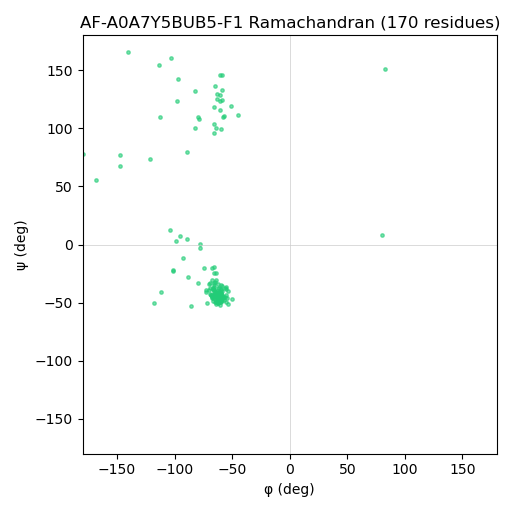34 -3.190 -17.869 1.00 93.00 101 SER A C 1
ATOM 814 O O . SER A 1 101 ? 6.463 -3.858 -18.871 1.00 93.00 101 SER A O 1
ATOM 816 N N . GLU A 1 102 ? 7.868 -2.501 -17.743 1.00 90.50 102 GLU A N 1
ATOM 817 C CA . GLU A 1 102 ? 8.915 -2.358 -18.758 1.00 90.50 102 GLU A CA 1
ATOM 818 C C . GLU A 1 102 ? 10.123 -3.275 -18.487 1.00 90.50 102 GLU A C 1
ATOM 820 O O . GLU A 1 102 ? 10.876 -3.598 -19.408 1.00 90.50 102 GLU A O 1
ATOM 825 N N . ALA A 1 103 ? 10.319 -3.726 -17.244 1.00 90.44 103 ALA A N 1
ATOM 826 C CA . ALA A 1 103 ? 11.482 -4.514 -16.833 1.00 90.44 103 ALA A CA 1
ATOM 827 C C . ALA A 1 103 ? 11.123 -5.920 -16.322 1.00 90.44 103 ALA A C 1
ATOM 829 O O . ALA A 1 103 ? 11.703 -6.909 -16.773 1.00 90.44 103 ALA A O 1
ATOM 830 N N . ALA A 1 104 ? 10.178 -6.038 -15.390 1.00 92.00 104 ALA A N 1
ATOM 831 C CA . ALA A 1 104 ? 9.865 -7.286 -14.701 1.00 92.00 104 ALA A CA 1
ATOM 832 C C . ALA A 1 104 ? 9.144 -8.298 -15.604 1.00 92.00 104 ALA A C 1
ATOM 834 O O . ALA A 1 104 ? 9.579 -9.445 -15.704 1.00 92.00 104 ALA A O 1
ATOM 835 N N . LEU A 1 105 ? 8.078 -7.898 -16.303 1.00 90.88 105 LEU A N 1
ATOM 836 C CA . LEU A 1 105 ? 7.351 -8.793 -17.213 1.00 90.88 105 LEU A CA 1
ATOM 837 C C . LEU A 1 105 ? 8.197 -9.216 -18.421 1.00 90.88 105 LEU A C 1
ATOM 839 O O . LEU A 1 105 ? 8.252 -10.420 -18.701 1.00 90.88 105 LEU A O 1
ATOM 843 N N . PRO A 1 106 ? 8.923 -8.298 -19.090 1.00 91.38 106 PRO A N 1
ATOM 844 C CA . PRO A 1 106 ? 9.848 -8.680 -20.152 1.00 91.38 106 PRO A CA 1
ATOM 845 C C . PRO A 1 106 ? 10.945 -9.643 -19.686 1.00 91.38 106 PRO A C 1
ATOM 847 O O . PRO A 1 106 ? 11.281 -10.566 -20.429 1.00 91.38 106 PRO A O 1
ATOM 850 N N . ALA A 1 107 ? 11.451 -9.503 -18.453 1.00 91.31 107 ALA A N 1
ATOM 851 C CA . ALA A 1 107 ? 12.403 -10.452 -17.865 1.00 91.31 107 ALA A CA 1
ATOM 852 C C . ALA A 1 107 ? 11.808 -11.860 -17.656 1.00 91.31 107 ALA A C 1
ATOM 854 O O . ALA A 1 107 ? 12.546 -12.843 -17.662 1.00 91.31 107 ALA A O 1
ATOM 855 N N . LEU A 1 108 ? 10.483 -11.973 -17.526 1.00 90.38 108 LEU A N 1
ATOM 856 C CA . LEU A 1 108 ? 9.745 -13.241 -17.477 1.00 90.38 108 LEU A CA 1
ATOM 857 C C . LEU A 1 108 ? 9.325 -13.751 -18.870 1.00 90.38 108 LEU A C 1
ATOM 859 O O . LEU A 1 108 ? 8.619 -14.753 -18.973 1.00 90.38 108 LEU A O 1
ATOM 863 N N . GLY A 1 109 ? 9.734 -13.072 -19.947 1.00 92.31 109 GLY A N 1
ATOM 864 C CA . GLY A 1 109 ? 9.375 -13.417 -21.325 1.00 92.31 109 GLY A CA 1
ATOM 865 C C . GLY A 1 109 ? 7.980 -12.950 -21.755 1.00 92.31 109 GLY A C 1
ATOM 866 O O . GLY A 1 109 ? 7.534 -13.298 -22.848 1.00 92.31 109 GLY A O 1
ATOM 867 N N . ILE A 1 110 ? 7.292 -12.150 -20.935 1.00 91.88 110 ILE A N 1
ATOM 868 C CA . ILE A 1 110 ? 5.955 -11.621 -21.220 1.00 91.88 110 ILE A CA 1
ATOM 869 C C . ILE A 1 110 ? 6.099 -10.196 -21.757 1.00 91.88 110 ILE A C 1
ATOM 871 O O . ILE A 1 110 ? 6.662 -9.328 -21.098 1.00 91.88 110 ILE A O 1
ATOM 875 N N . ARG A 1 111 ? 5.570 -9.932 -22.954 1.00 88.31 111 ARG A N 1
ATOM 876 C CA . ARG A 1 111 ? 5.553 -8.587 -23.546 1.00 88.31 111 ARG A CA 1
ATOM 877 C C . ARG A 1 111 ? 4.123 -8.083 -23.621 1.00 88.31 111 ARG A C 1
ATOM 879 O O . ARG A 1 111 ? 3.332 -8.593 -24.411 1.00 88.31 111 ARG A O 1
ATOM 886 N N . LEU A 1 112 ? 3.807 -7.091 -22.801 1.00 86.88 112 LEU A N 1
ATOM 887 C CA . LEU A 1 112 ? 2.546 -6.367 -22.881 1.00 86.88 112 LEU A CA 1
ATOM 888 C C . LEU A 1 112 ? 2.755 -5.086 -23.684 1.00 86.88 112 LEU A C 1
ATOM 890 O O . LEU A 1 112 ? 3.803 -4.452 -23.599 1.00 86.88 112 LEU A O 1
ATOM 894 N N . GLN A 1 113 ? 1.756 -4.722 -24.486 1.00 84.44 113 GLN A N 1
ATOM 895 C CA . GLN A 1 113 ? 1.723 -3.398 -25.087 1.00 84.44 113 GLN A CA 1
ATOM 896 C C . GLN A 1 113 ? 1.209 -2.418 -24.044 1.00 84.44 113 GLN A C 1
ATOM 898 O O . GLN A 1 113 ? 0.028 -2.427 -23.685 1.00 84.4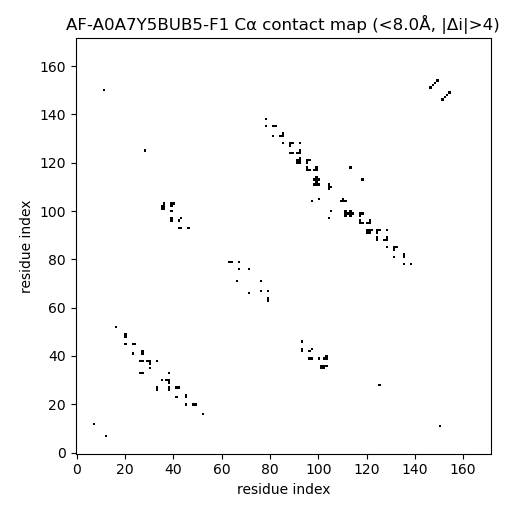4 113 GLN A O 1
ATOM 903 N N . GLU A 1 114 ? 2.108 -1.569 -23.569 1.00 82.50 114 GLU A N 1
ATOM 904 C CA . GLU A 1 114 ? 1.715 -0.393 -22.820 1.00 82.50 114 GLU A CA 1
ATOM 905 C C . GLU A 1 114 ? 0.837 0.517 -23.685 1.00 82.50 114 GLU A C 1
ATOM 907 O O . GLU A 1 114 ? 1.006 0.641 -24.900 1.00 82.50 114 GLU A O 1
ATOM 912 N N . ASN A 1 115 ? -0.123 1.173 -23.048 1.00 90.38 115 ASN A N 1
ATOM 913 C CA . ASN A 1 115 ? -0.914 2.203 -23.692 1.00 90.38 115 ASN A CA 1
ATOM 914 C C . ASN A 1 115 ? -1.151 3.355 -22.715 1.00 90.38 115 ASN A C 1
ATOM 916 O O . ASN A 1 115 ? -0.937 3.240 -21.503 1.00 90.38 115 ASN A O 1
ATOM 920 N N . PHE A 1 116 ? -1.606 4.480 -23.261 1.00 93.19 116 PHE A N 1
ATOM 921 C CA . PHE A 1 116 ? -1.887 5.678 -22.479 1.00 93.19 116 PHE A CA 1
ATOM 922 C C . PHE A 1 116 ? -2.894 5.419 -21.347 1.00 93.19 116 PHE A C 1
ATOM 924 O O . PHE A 1 116 ? -2.727 5.945 -20.251 1.00 93.19 116 PHE A O 1
ATOM 931 N N . THR A 1 117 ? -3.905 4.578 -21.581 1.00 94.75 117 THR A N 1
ATOM 932 C CA . THR A 1 117 ? -4.937 4.256 -20.588 1.00 94.75 117 THR A CA 1
ATOM 933 C C . THR A 1 117 ? -4.349 3.594 -19.346 1.00 94.75 117 THR A C 1
ATOM 935 O O . THR A 1 117 ? -4.680 4.002 -18.234 1.00 94.75 117 THR A O 1
ATOM 938 N N . TRP A 1 118 ? -3.452 2.618 -19.509 1.00 95.50 118 TRP A N 1
ATOM 939 C CA . TRP A 1 118 ? -2.811 1.945 -18.381 1.00 95.50 118 TRP A CA 1
ATOM 940 C C . TRP A 1 118 ? -1.896 2.886 -17.599 1.00 95.50 118 TRP A C 1
ATOM 942 O O . TRP A 1 118 ? -1.977 2.917 -16.373 1.00 95.50 118 TRP A O 1
ATOM 952 N N . ARG A 1 119 ? -1.094 3.707 -18.294 1.00 94.38 119 ARG A N 1
ATOM 953 C CA . ARG A 1 119 ? -0.224 4.706 -17.651 1.00 94.38 119 ARG A CA 1
ATOM 954 C C . ARG A 1 119 ? -1.041 5.740 -16.872 1.00 94.38 119 ARG A C 1
ATOM 956 O O . ARG A 1 119 ? -0.729 6.014 -15.719 1.00 94.38 119 ARG A O 1
ATOM 963 N N . PHE A 1 120 ? -2.120 6.255 -17.464 1.00 96.50 120 PHE A N 1
ATOM 964 C CA . PHE A 1 120 ? -3.023 7.196 -16.802 1.00 96.50 120 PHE A CA 1
ATOM 965 C C . PHE A 1 120 ? -3.672 6.590 -15.553 1.00 96.50 120 PHE A C 1
ATOM 967 O O . PHE A 1 120 ? -3.631 7.203 -14.490 1.00 96.50 120 PHE A O 1
ATOM 974 N N . LEU A 1 121 ? -4.247 5.385 -15.664 1.00 97.31 121 LEU A N 1
ATOM 975 C CA . LEU A 1 121 ? -4.880 4.710 -14.529 1.00 97.31 121 LEU A CA 1
ATOM 976 C C . LEU A 1 121 ? -3.877 4.424 -13.412 1.00 97.31 121 LEU A C 1
ATOM 978 O O . LEU A 1 121 ? -4.203 4.635 -12.246 1.00 97.31 121 LEU A O 1
ATOM 982 N N . HIS A 1 122 ? -2.666 3.985 -13.757 1.00 97.06 122 HIS A N 1
ATOM 983 C CA . HIS A 1 122 ? -1.618 3.739 -12.776 1.00 97.06 122 HIS A CA 1
ATOM 984 C C . HIS A 1 122 ? -1.221 5.020 -12.040 1.00 97.06 122 HIS A C 1
ATOM 986 O O . HIS A 1 122 ? -1.248 5.038 -10.815 1.00 97.06 122 HIS A O 1
ATOM 992 N N . SER A 1 123 ? -0.936 6.115 -12.754 1.00 96.12 123 SER A N 1
ATOM 993 C CA . SER A 1 123 ? -0.599 7.395 -12.115 1.00 96.12 123 SER A CA 1
ATOM 994 C C . SER A 1 123 ? -1.746 7.940 -11.263 1.00 96.12 123 SER A C 1
ATOM 996 O O . SER A 1 123 ? -1.522 8.353 -10.131 1.00 96.12 123 SER A O 1
ATOM 998 N N . PHE A 1 124 ? -2.982 7.884 -11.765 1.00 97.88 124 PHE A N 1
ATOM 999 C CA . PHE A 1 124 ? -4.154 8.357 -11.030 1.00 97.88 124 PHE A CA 1
ATOM 1000 C C . PHE A 1 124 ? -4.377 7.575 -9.729 1.00 97.88 124 PHE A C 1
ATOM 1002 O O . PHE A 1 124 ? -4.581 8.172 -8.675 1.00 97.88 124 PHE A O 1
ATOM 1009 N N . THR A 1 125 ? -4.328 6.243 -9.795 1.00 97.38 125 THR A N 1
ATOM 1010 C CA . THR A 1 125 ? -4.497 5.382 -8.613 1.00 97.38 125 THR A CA 1
ATOM 1011 C C . THR A 1 125 ? -3.302 5.476 -7.666 1.00 97.38 125 THR A C 1
ATOM 1013 O O . THR A 1 125 ? -3.491 5.493 -6.457 1.00 97.38 125 THR A O 1
ATOM 1016 N N . ALA A 1 126 ? -2.076 5.657 -8.168 1.00 97.00 126 ALA A N 1
ATOM 1017 C CA . ALA A 1 126 ? -0.909 5.927 -7.329 1.00 97.00 126 ALA A CA 1
ATOM 1018 C C . ALA A 1 126 ? -1.068 7.232 -6.530 1.00 97.00 126 ALA A C 1
ATOM 1020 O O . ALA A 1 126 ? -0.941 7.212 -5.304 1.00 97.00 126 ALA A O 1
ATOM 1021 N N . ASP A 1 127 ? -1.439 8.339 -7.178 1.00 97.19 127 ASP A N 1
ATOM 1022 C CA . ASP A 1 127 ? -1.687 9.618 -6.497 1.00 97.19 127 ASP A CA 1
ATOM 1023 C C . ASP A 1 127 ? -2.828 9.498 -5.475 1.00 97.19 127 ASP A C 1
ATOM 1025 O O . ASP A 1 127 ? -2.738 9.988 -4.342 1.00 97.19 127 ASP A O 1
ATOM 1029 N N . PHE A 1 128 ? -3.902 8.796 -5.846 1.00 97.56 128 PHE A N 1
ATOM 1030 C CA . PHE A 1 128 ? -5.046 8.573 -4.970 1.00 97.56 128 PHE A CA 1
ATOM 1031 C C . PHE A 1 128 ? -4.694 7.704 -3.753 1.00 97.56 128 PHE A C 1
ATOM 1033 O O . PHE A 1 128 ? -5.142 8.002 -2.639 1.00 97.56 128 PHE A O 1
ATOM 1040 N N . SER A 1 129 ? -3.819 6.712 -3.927 1.00 96.62 129 SER A N 1
ATOM 1041 C CA . SER A 1 129 ? -3.369 5.817 -2.859 1.00 96.62 129 SER A CA 1
ATOM 1042 C C . SER A 1 129 ? -2.641 6.559 -1.745 1.00 96.62 129 SER A C 1
ATOM 1044 O O . SER A 1 129 ? -2.868 6.278 -0.568 1.00 96.62 129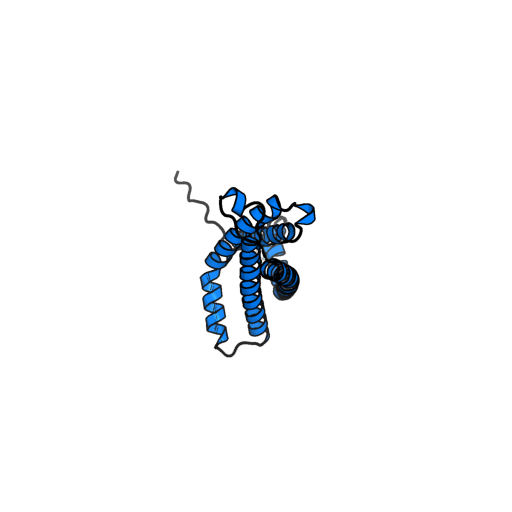 SER A O 1
ATOM 1046 N N . VAL A 1 130 ? -1.841 7.577 -2.085 1.00 96.75 130 VAL A N 1
ATOM 1047 C CA . VAL A 1 130 ? -1.151 8.426 -1.102 1.00 96.75 130 VAL A CA 1
ATOM 1048 C C . VAL A 1 130 ? -2.163 9.215 -0.269 1.00 96.75 130 VAL A C 1
ATOM 1050 O O . VAL A 1 130 ? -2.054 9.269 0.961 1.00 96.75 130 VAL A O 1
ATOM 1053 N N . VAL A 1 131 ? -3.186 9.785 -0.913 1.00 97.25 131 VAL A N 1
ATOM 1054 C CA . VAL A 1 131 ? -4.252 10.533 -0.228 1.00 97.25 131 VAL A CA 1
ATOM 1055 C C . VAL A 1 131 ? -5.046 9.618 0.704 1.00 97.25 131 VAL A C 1
ATOM 1057 O O . VAL A 1 131 ? -5.231 9.942 1.882 1.00 97.25 131 VAL A O 1
ATOM 1060 N N . ILE A 1 132 ? -5.492 8.460 0.210 1.00 96.38 132 ILE A N 1
ATOM 1061 C CA . ILE A 1 132 ? -6.252 7.498 1.013 1.00 96.38 132 ILE A CA 1
ATOM 1062 C C . ILE A 1 132 ? -5.408 6.965 2.171 1.00 96.38 132 ILE A C 1
ATOM 1064 O O . ILE A 1 132 ? -5.916 6.901 3.293 1.00 96.38 132 ILE A O 1
ATOM 1068 N N . LEU A 1 133 ? -4.136 6.626 1.947 1.00 95.38 133 LEU A N 1
ATOM 1069 C CA . LEU A 1 133 ? -3.237 6.160 3.003 1.00 95.38 133 LEU A CA 1
ATOM 1070 C C . LEU A 1 133 ? -3.061 7.223 4.093 1.00 95.38 133 LEU A C 1
ATOM 1072 O O . LEU A 1 133 ? -3.080 6.891 5.283 1.00 95.38 133 LEU A O 1
ATOM 1076 N N . GLY A 1 134 ? -2.939 8.498 3.715 1.00 95.81 134 GLY A N 1
ATOM 1077 C CA . GLY A 1 134 ? -2.884 9.616 4.656 1.00 95.81 134 GLY A CA 1
ATOM 1078 C C . GLY A 1 134 ? -4.137 9.696 5.531 1.00 95.81 134 GLY A C 1
ATOM 1079 O O . GLY A 1 134 ? -4.040 9.735 6.761 1.00 95.81 134 GLY A O 1
ATOM 1080 N N . LEU A 1 135 ? -5.323 9.635 4.916 1.00 95.81 135 LEU A N 1
ATOM 1081 C CA . LEU A 1 135 ? -6.603 9.616 5.633 1.00 95.81 135 LEU A CA 1
ATOM 1082 C C . LEU A 1 135 ? -6.742 8.384 6.535 1.00 95.81 135 LEU A C 1
ATOM 1084 O O . LEU A 1 135 ? -7.167 8.505 7.686 1.00 95.81 135 LEU A O 1
ATOM 1088 N N . HIS A 1 136 ? -6.361 7.208 6.036 1.00 92.75 136 HIS A N 1
ATOM 1089 C CA . HIS A 1 136 ? -6.399 5.951 6.776 1.00 92.75 136 HIS A CA 1
ATOM 1090 C C . HIS A 1 136 ? -5.503 6.042 8.017 1.00 92.75 136 HIS A C 1
ATOM 1092 O O . HIS A 1 136 ? -5.948 5.792 9.138 1.00 92.75 136 HIS A O 1
ATOM 1098 N N . THR A 1 137 ? -4.270 6.515 7.849 1.00 93.06 137 THR A N 1
ATOM 1099 C CA . THR A 1 137 ? -3.315 6.702 8.947 1.00 93.06 137 THR A CA 1
ATOM 1100 C C . THR A 1 137 ? -3.833 7.702 9.982 1.00 93.06 137 THR A C 1
ATOM 1102 O O . THR A 1 137 ? -3.811 7.414 11.180 1.00 93.06 137 THR A O 1
ATOM 1105 N N . ALA A 1 138 ? -4.367 8.848 9.546 1.00 94.00 138 ALA A N 1
ATOM 1106 C CA . ALA A 1 138 ? -4.916 9.870 10.440 1.00 94.00 138 ALA A CA 1
ATOM 1107 C C . ALA A 1 138 ? -6.097 9.340 11.271 1.00 94.00 138 ALA A C 1
ATOM 1109 O O . ALA A 1 138 ? -6.166 9.547 12.485 1.00 94.00 138 ALA A O 1
ATOM 1110 N N . LEU A 1 139 ? -7.003 8.590 10.641 1.00 91.75 139 LEU A N 1
ATOM 1111 C CA . LEU A 1 139 ? -8.173 7.999 11.291 1.00 91.75 139 LEU A CA 1
ATOM 1112 C C . LEU A 1 139 ? -7.794 6.959 12.355 1.00 91.75 139 LEU A C 1
ATOM 1114 O O . LEU A 1 139 ? -8.495 6.800 13.362 1.00 91.75 139 LEU A O 1
ATOM 1118 N N . HIS A 1 140 ? -6.663 6.283 12.148 1.00 89.62 140 HIS A N 1
ATOM 1119 C CA . HIS A 1 140 ? -6.119 5.254 13.026 1.00 89.62 140 HIS A CA 1
ATOM 1120 C C . HIS A 1 140 ? -5.011 5.760 13.973 1.00 89.62 140 HIS A C 1
ATOM 1122 O O . HIS A 1 140 ? -4.517 4.984 14.795 1.00 89.62 140 HIS A O 1
ATOM 1128 N N . TRP A 1 141 ? -4.688 7.060 13.962 1.00 92.31 141 TRP A N 1
ATOM 1129 C CA . TRP A 1 141 ? -3.554 7.655 14.686 1.00 92.31 141 TRP A CA 1
ATOM 1130 C C . TRP A 1 141 ? -3.474 7.271 16.167 1.00 92.31 141 TRP A C 1
ATOM 1132 O O . TRP A 1 141 ? -2.426 6.849 16.658 1.00 92.31 141 TRP A O 1
ATOM 1142 N N . LYS A 1 142 ? -4.600 7.349 16.889 1.00 90.81 142 LYS A N 1
ATOM 1143 C CA . LYS A 1 142 ? -4.649 6.989 18.315 1.00 90.81 142 LYS A CA 1
ATOM 1144 C C . LYS A 1 142 ? -4.197 5.544 18.555 1.00 90.81 142 LYS A C 1
ATOM 1146 O O . LYS A 1 142 ? -3.411 5.294 19.464 1.00 90.81 142 LYS A O 1
ATOM 1151 N N . TRP A 1 143 ? -4.683 4.606 17.743 1.00 89.25 143 TRP A N 1
ATOM 1152 C CA . TRP A 1 143 ? -4.320 3.194 17.867 1.00 89.25 143 TRP A CA 1
ATOM 1153 C C . TRP A 1 143 ? -2.845 2.957 17.533 1.00 89.25 143 TRP A C 1
ATOM 1155 O O . TRP A 1 143 ? -2.197 2.168 18.221 1.00 89.25 143 TRP A O 1
ATOM 1165 N N . ILE A 1 144 ? -2.307 3.665 16.535 1.00 87.31 144 ILE A N 1
ATOM 1166 C CA . ILE A 1 144 ? -0.891 3.589 16.154 1.00 87.31 144 ILE A CA 1
ATOM 1167 C C . ILE A 1 144 ? -0.011 4.013 17.335 1.00 87.31 144 ILE A C 1
ATOM 1169 O O . ILE A 1 144 ? 0.853 3.248 17.764 1.00 87.31 144 ILE A O 1
ATOM 1173 N N . VAL A 1 145 ? -0.273 5.187 17.921 1.00 89.56 145 VAL A N 1
ATOM 1174 C CA . VAL A 1 145 ? 0.490 5.707 19.069 1.00 89.56 145 VAL A CA 1
ATOM 1175 C C . VAL A 1 145 ? 0.395 4.771 20.276 1.00 89.56 145 VAL A C 1
ATOM 1177 O O . VAL A 1 145 ? 1.408 4.478 20.916 1.00 89.56 145 VAL A O 1
ATOM 1180 N N . ASP A 1 146 ? -0.805 4.274 20.584 1.00 89.88 146 ASP A N 1
ATOM 1181 C CA . ASP A 1 146 ? -1.028 3.368 21.714 1.00 89.88 146 ASP A CA 1
ATOM 1182 C C . ASP A 1 146 ? -0.308 2.015 21.496 1.00 89.88 146 ASP A C 1
ATOM 1184 O O . ASP A 1 146 ? 0.313 1.478 22.419 1.00 89.88 146 ASP A O 1
ATOM 1188 N N . SER A 1 147 ? -0.307 1.493 20.265 1.00 85.12 147 SER A N 1
ATOM 1189 C CA . SER A 1 147 ? 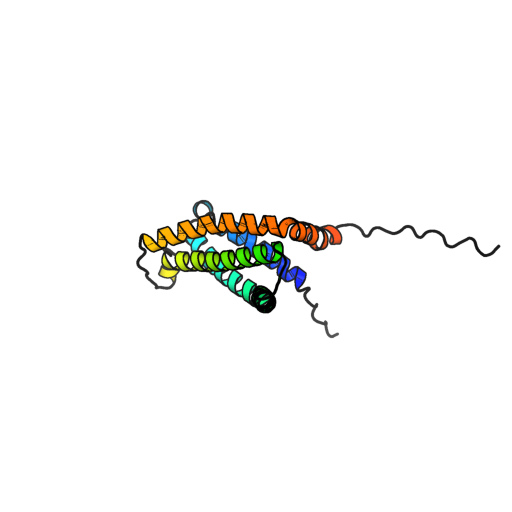0.395 0.255 19.891 1.00 85.12 147 SER A CA 1
ATOM 1190 C C . SER A 1 147 ? 1.913 0.418 19.930 1.00 85.12 147 SER A C 1
ATOM 1192 O O . SER A 1 147 ? 2.608 -0.434 20.487 1.00 85.12 147 SER A O 1
ATOM 1194 N N . PHE A 1 148 ? 2.431 1.535 19.419 1.00 83.56 148 PHE A N 1
ATOM 1195 C CA . PHE A 1 148 ? 3.855 1.861 19.444 1.00 83.56 148 PHE A CA 1
ATOM 1196 C C . PHE A 1 148 ? 4.378 1.942 20.885 1.00 83.56 148 PHE A C 1
ATOM 1198 O O . PHE A 1 148 ? 5.356 1.282 21.246 1.00 83.56 148 PHE A O 1
ATOM 1205 N N . LYS A 1 149 ? 3.668 2.666 21.760 1.00 85.50 149 LYS A N 1
ATOM 1206 C CA . LYS A 1 149 ? 4.003 2.752 23.190 1.00 85.50 149 LYS A CA 1
ATOM 1207 C C . LYS A 1 149 ? 4.031 1.377 23.852 1.00 85.50 149 LYS A C 1
ATOM 1209 O O . LYS A 1 149 ? 4.972 1.063 24.580 1.00 85.50 149 LYS A O 1
ATOM 1214 N N . ARG A 1 150 ? 3.017 0.551 23.594 1.00 85.06 150 ARG A N 1
ATOM 1215 C CA . ARG A 1 150 ? 2.864 -0.764 24.225 1.00 85.06 150 ARG A CA 1
ATOM 1216 C C . ARG A 1 150 ? 3.915 -1.775 23.778 1.00 85.06 150 ARG A C 1
ATOM 1218 O O . ARG A 1 150 ? 4.402 -2.550 24.596 1.00 85.06 150 ARG A O 1
ATOM 1225 N N . TYR A 1 151 ? 4.219 -1.820 22.485 1.00 82.81 151 TYR A N 1
ATOM 1226 C CA . TYR A 1 151 ? 5.017 -2.907 21.918 1.00 82.81 151 TYR A CA 1
ATOM 1227 C C . TYR A 1 151 ? 6.4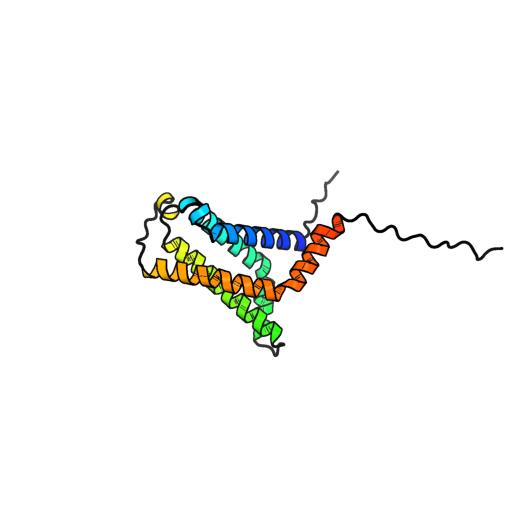81 -2.551 21.673 1.00 82.81 151 TYR A C 1
ATOM 1229 O O . TYR A 1 151 ? 7.293 -3.474 21.651 1.00 82.81 151 TYR A O 1
ATOM 1237 N N . LEU A 1 152 ? 6.820 -1.266 21.537 1.00 79.31 152 LEU A N 1
ATOM 1238 C CA . LEU A 1 152 ? 8.191 -0.818 21.271 1.00 79.31 152 LEU A CA 1
ATOM 1239 C C . LEU A 1 152 ? 8.805 -0.069 22.458 1.00 79.31 152 LEU A C 1
ATOM 1241 O O . LEU A 1 152 ? 9.952 -0.332 22.794 1.00 79.31 152 LEU A O 1
ATOM 1245 N N . ILE A 1 153 ? 8.051 0.798 23.144 1.00 79.06 153 ILE A N 1
ATOM 1246 C CA . ILE A 1 153 ? 8.602 1.617 24.241 1.00 79.06 153 ILE A CA 1
ATOM 1247 C C . ILE A 1 153 ? 8.585 0.873 25.584 1.00 79.06 153 ILE A C 1
ATOM 1249 O O . ILE A 1 153 ? 9.618 0.762 26.236 1.00 79.06 153 ILE A O 1
ATOM 1253 N N . GLN A 1 154 ? 7.437 0.336 26.012 1.00 80.69 154 GLN A N 1
ATOM 1254 C CA . GLN A 1 154 ? 7.298 -0.314 27.328 1.00 80.69 154 GLN A CA 1
ATOM 1255 C C . GLN A 1 154 ? 8.295 -1.459 27.595 1.00 80.69 154 GLN A C 1
ATOM 1257 O O . GLN A 1 154 ? 8.776 -1.539 28.722 1.00 80.69 154 GLN A O 1
ATOM 1262 N N . PRO A 1 155 ? 8.657 -2.321 26.621 1.00 76.38 155 PRO A N 1
ATOM 1263 C CA . PRO A 1 155 ? 9.675 -3.354 26.835 1.00 76.38 155 PRO A CA 1
ATOM 1264 C C . PRO A 1 155 ? 11.096 -2.811 27.044 1.00 76.38 155 PRO A C 1
ATOM 1266 O O . PRO A 1 155 ? 11.940 -3.534 27.564 1.00 76.38 155 PRO A O 1
ATOM 1269 N N . LEU A 1 156 ? 11.364 -1.571 26.621 1.00 72.50 156 LEU A N 1
ATOM 1270 C CA . LEU A 1 156 ? 12.650 -0.888 26.784 1.00 72.50 156 LEU A CA 1
ATOM 1271 C C . LEU A 1 156 ? 12.708 -0.045 28.069 1.00 72.50 156 LEU A C 1
ATOM 1273 O O . LEU A 1 156 ? 13.783 0.406 28.458 1.00 72.50 156 LEU A O 1
ATOM 1277 N N . MET A 1 157 ? 11.571 0.176 28.737 1.00 73.38 157 MET A N 1
ATOM 1278 C CA . MET A 1 157 ? 11.529 0.912 29.998 1.00 73.38 157 MET A CA 1
ATOM 1279 C C . MET A 1 157 ? 11.885 -0.019 31.166 1.00 73.38 157 MET A C 1
ATOM 1281 O O . MET A 1 157 ? 11.308 -1.105 31.273 1.00 73.38 157 MET A O 1
ATOM 1285 N N . PRO A 1 158 ? 12.784 0.390 32.084 1.00 62.62 158 PRO A N 1
ATOM 1286 C CA . PRO A 1 158 ? 13.049 -0.384 33.287 1.00 62.62 158 PRO A CA 1
ATOM 1287 C C . PRO A 1 158 ? 11.748 -0.542 34.076 1.00 62.62 158 PRO A C 1
ATOM 1289 O O . PRO A 1 158 ? 11.009 0.427 34.272 1.00 62.62 158 PRO A O 1
ATOM 1292 N N . ALA A 1 159 ? 11.458 -1.773 34.509 1.00 71.00 159 ALA A N 1
ATOM 1293 C CA . ALA A 1 159 ? 10.282 -2.064 35.316 1.00 71.00 159 ALA A CA 1
ATOM 1294 C C . ALA A 1 159 ? 10.240 -1.087 36.495 1.00 71.00 159 ALA A C 1
ATOM 1296 O O . ALA A 1 159 ? 11.174 -1.035 37.299 1.00 71.00 159 ALA A O 1
ATOM 1297 N N . ARG A 1 160 ? 9.170 -0.287 36.576 1.00 66.94 160 ARG A N 1
ATOM 1298 C CA . ARG A 1 160 ? 8.938 0.622 37.696 1.00 66.94 160 ARG A CA 1
ATOM 1299 C C . ARG A 1 160 ? 8.857 -0.242 38.952 1.00 66.94 160 ARG A C 1
ATOM 1301 O O . ARG A 1 160 ? 7.829 -0.870 39.193 1.00 66.94 160 ARG A O 1
ATOM 1308 N N . ARG A 1 161 ? 9.955 -0.328 39.711 1.00 57.28 161 ARG A N 1
ATOM 1309 C CA . ARG A 1 161 ? 9.969 -0.974 41.025 1.00 57.28 161 ARG A CA 1
ATOM 1310 C C . ARG A 1 161 ? 8.929 -0.237 41.859 1.00 57.28 161 ARG A C 1
ATOM 1312 O O . ARG A 1 161 ? 9.101 0.947 42.140 1.00 57.28 161 ARG A O 1
ATOM 1319 N N . MET A 1 162 ? 7.815 -0.895 42.168 1.00 58.25 162 MET A N 1
ATOM 1320 C CA . MET A 1 162 ? 6.890 -0.350 43.153 1.00 58.25 162 MET A CA 1
ATOM 1321 C C . MET A 1 162 ? 7.645 -0.307 44.485 1.00 58.25 162 MET A C 1
ATOM 1323 O O . MET A 1 162 ? 8.271 -1.313 44.837 1.00 58.25 162 MET A O 1
ATOM 1327 N N . PRO A 1 163 ? 7.651 0.825 45.207 1.00 55.09 163 PRO A N 1
ATOM 1328 C CA . PRO A 1 163 ? 8.158 0.826 46.565 1.00 55.09 163 PRO A CA 1
ATOM 1329 C C . PRO A 1 163 ? 7.289 -0.143 47.369 1.00 55.09 163 PRO A C 1
ATOM 1331 O O . PRO A 1 163 ? 6.064 -0.036 47.374 1.00 55.09 163 PRO A O 1
ATOM 1334 N N . VAL A 1 164 ? 7.927 -1.131 47.993 1.00 60.34 164 VAL A N 1
ATOM 1335 C CA . VAL A 1 164 ? 7.286 -1.986 48.992 1.00 60.34 164 VAL A CA 1
ATOM 1336 C C . VAL A 1 164 ? 6.965 -1.071 50.168 1.00 60.34 164 VAL A C 1
ATOM 1338 O O . VAL A 1 164 ? 7.843 -0.765 50.972 1.00 60.34 164 VAL A O 1
ATOM 1341 N N . THR A 1 165 ? 5.738 -0.556 50.230 1.00 63.25 165 THR A N 1
ATOM 1342 C CA . THR A 1 165 ? 5.287 0.176 51.411 1.00 63.25 165 THR A CA 1
ATOM 1343 C C . THR A 1 165 ? 5.232 -0.816 52.568 1.00 63.25 165 THR A C 1
ATOM 1345 O O . THR A 1 165 ? 4.551 -1.838 52.516 1.00 63.25 165 THR A O 1
ATOM 1348 N N . VAL A 1 166 ? 6.047 -0.510 53.568 1.00 58.50 166 VAL A N 1
ATOM 1349 C CA . VAL A 1 166 ? 6.328 -1.233 54.804 1.00 58.50 166 VAL A CA 1
ATOM 1350 C C . VAL A 1 166 ? 5.047 -1.741 55.483 1.00 58.50 166 VAL A C 1
ATOM 1352 O O . VAL A 1 166 ? 4.282 -0.960 56.035 1.00 58.50 166 VAL A O 1
ATOM 1355 N N . GLN A 1 167 ? 4.841 -3.062 55.500 1.00 51.25 167 GLN A N 1
ATOM 1356 C CA . GLN A 1 167 ? 4.018 -3.736 56.512 1.00 51.25 167 GLN A CA 1
ATOM 1357 C C . GLN A 1 167 ? 4.920 -4.113 57.694 1.00 51.25 167 GLN A C 1
ATOM 1359 O O . GLN A 1 167 ? 5.388 -5.244 57.799 1.00 51.25 167 GLN A O 1
ATOM 1364 N N . LYS A 1 168 ? 5.21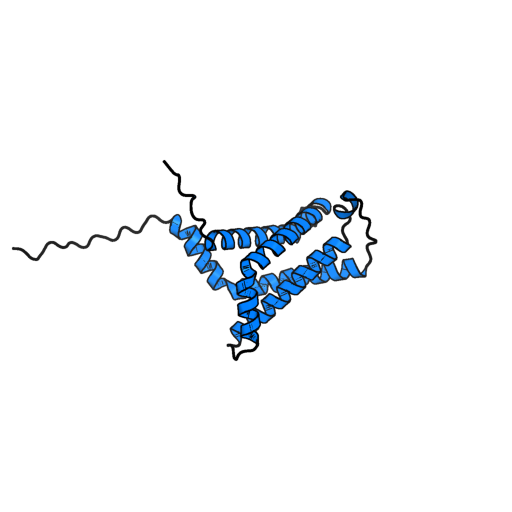8 -3.150 58.564 1.00 54.12 168 LYS A N 1
ATOM 1365 C CA . LYS A 1 168 ? 5.769 -3.399 59.902 1.00 54.12 168 LYS A CA 1
ATOM 1366 C C . LYS A 1 168 ? 5.248 -2.327 60.847 1.00 54.12 168 LYS A C 1
ATOM 1368 O O . LYS A 1 168 ? 5.972 -1.392 61.141 1.00 54.12 168 LYS A O 1
ATOM 1373 N N . GLU A 1 169 ? 3.994 -2.457 61.268 1.00 53.41 169 GLU A N 1
ATOM 1374 C CA . GLU A 1 169 ? 3.484 -1.785 62.473 1.00 53.41 169 GLU A CA 1
ATOM 1375 C C . GLU A 1 169 ? 2.109 -2.347 62.878 1.00 53.41 169 GLU A C 1
ATOM 1377 O O . GLU A 1 169 ? 1.121 -1.636 62.959 1.00 53.41 169 GLU A O 1
ATOM 1382 N N . VAL A 1 170 ? 2.008 -3.664 63.089 1.00 51.75 170 VAL A N 1
ATOM 1383 C CA . VAL A 1 170 ? 0.915 -4.253 63.890 1.00 51.75 170 VAL A CA 1
ATOM 1384 C C . VAL A 1 170 ? 1.470 -5.491 64.594 1.00 51.75 170 VAL A C 1
ATOM 1386 O O . VAL A 1 170 ? 1.170 -6.611 64.201 1.00 51.75 170 VAL A O 1
ATOM 1389 N N . GLN A 1 171 ? 2.390 -5.289 65.539 1.00 44.00 171 GLN A N 1
ATOM 1390 C CA . GLN A 1 171 ? 2.774 -6.241 66.594 1.00 44.00 171 GLN A CA 1
ATOM 1391 C C . GLN A 1 171 ? 3.868 -5.590 67.457 1.00 44.00 171 GLN A C 1
ATOM 1393 O O . GLN A 1 171 ? 5.057 -5.860 67.292 1.00 44.00 171 GLN A O 1
ATOM 1398 N N . SER A 1 172 ? 3.458 -4.691 68.350 1.00 48.00 172 SER A N 1
ATOM 1399 C CA . SER A 1 172 ? 4.182 -4.364 69.583 1.00 48.00 172 SER A CA 1
ATOM 1400 C C . SER A 1 172 ? 3.180 -3.937 70.638 1.00 48.00 172 SER A C 1
ATOM 1402 O O . SER A 1 172 ? 2.381 -3.035 70.295 1.00 48.00 172 SER A O 1
#